Protein AF-A0A2U3QR50-F1 (afdb_monomer)

Foldseek 3Di:
DVVVVLVVCVVVVHDDDDDDPPCPCVVPPDDLVPDAADDPVDPSHDPPDPPD

InterPro domains:
  IPR019476 Type IV secretion system coupling protein TraD, DNA-binding domain [PF10412] (1-46)
  IPR027417 P-loop containing nucleoside triphosphate hydrolase [G3DSA:3.40.50.300] (1-52)

pLDDT: mean 87.07, std 11.94, range [42.75, 96.19]

Secondary structure (DSSP, 8-state):
-HHHHHHHHHHHT-------SSSTTHHHH--TTT-----TT-TTPPP-----

Mean predicted aligned error: 4.72 Å

Organism: NCBI:txid1359184

Structure (mmCIF, N/CA/C/O backbone):
data_AF-A0A2U3QR50-F1
#
_entry.id   AF-A0A2U3QR50-F1
#
loop_
_atom_site.group_PDB
_atom_site.id
_atom_site.type_symbol
_atom_site.label_atom_id
_atom_site.label_alt_id
_atom_site.label_comp_id
_atom_site.label_asym_id
_atom_site.label_entity_id
_atom_site.label_seq_id
_atom_site.pdbx_PDB_ins_code
_atom_site.Cartn_x
_atom_site.Cartn_y
_atom_site.Cartn_z
_atom_site.occupancy
_atom_site.B_iso_or_equiv
_atom_site.auth_seq_id
_atom_site.auth_comp_id
_atom_site.auth_asym_id
_atom_site.auth_atom_id
_atom_site.pdbx_PDB_model_num
ATOM 1 N N . MET A 1 1 ? -15.528 8.580 -4.262 1.00 64.81 1 MET A N 1
ATOM 2 C CA . MET A 1 1 ? -15.793 7.124 -4.259 1.00 64.81 1 MET A CA 1
ATOM 3 C C . MET A 1 1 ? -14.656 6.303 -3.642 1.00 64.81 1 MET A C 1
ATOM 5 O O . MET A 1 1 ? -14.758 6.024 -2.459 1.00 64.81 1 MET A O 1
ATOM 9 N N . LEU A 1 2 ? -13.549 5.952 -4.327 1.00 70.81 2 LEU A N 1
ATOM 10 C CA . LEU A 1 2 ? -12.509 5.098 -3.695 1.00 70.81 2 LEU A CA 1
ATOM 11 C C . LEU A 1 2 ? -11.769 5.787 -2.528 1.00 70.81 2 LEU A C 1
ATOM 13 O O . LEU A 1 2 ? -11.524 5.169 -1.497 1.00 70.81 2 LEU A O 1
ATOM 17 N N . ASN A 1 3 ? -11.502 7.092 -2.659 1.00 74.25 3 ASN A N 1
ATOM 18 C CA . ASN A 1 3 ? -10.884 7.917 -1.607 1.00 74.25 3 ASN A CA 1
ATOM 19 C C . ASN A 1 3 ? -11.747 8.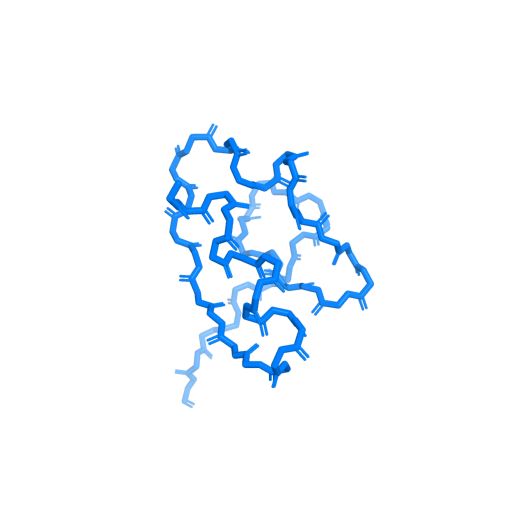037 -0.337 1.00 74.25 3 ASN A C 1
ATOM 21 O O . ASN A 1 3 ? -11.230 8.377 0.719 1.00 74.25 3 ASN A O 1
ATOM 25 N N . GLU A 1 4 ? -13.053 7.779 -0.441 1.00 84.38 4 GLU A N 1
ATOM 26 C CA . GLU A 1 4 ? -13.984 7.787 0.696 1.00 84.38 4 GLU A CA 1
ATOM 27 C C . GLU A 1 4 ? -14.148 6.384 1.287 1.00 84.38 4 GLU A C 1
ATOM 29 O O . GLU A 1 4 ? -14.376 6.247 2.484 1.00 84.38 4 GLU A O 1
ATOM 34 N N . LEU A 1 5 ? -13.978 5.339 0.469 1.00 89.56 5 LEU A N 1
ATOM 35 C CA . LEU A 1 5 ? -14.101 3.943 0.883 1.00 89.56 5 LEU A CA 1
ATOM 36 C C . LEU A 1 5 ? -12.936 3.493 1.776 1.00 89.56 5 LEU A C 1
ATOM 38 O O . LEU A 1 5 ? -13.156 2.818 2.775 1.00 89.56 5 LEU A O 1
ATOM 42 N N . LEU A 1 6 ? -11.703 3.884 1.449 1.00 89.38 6 LEU A N 1
ATOM 43 C CA . LEU A 1 6 ? -10.498 3.530 2.214 1.00 89.38 6 LEU A CA 1
ATOM 44 C C . LEU A 1 6 ? -10.577 3.933 3.701 1.00 89.38 6 LEU A C 1
ATOM 46 O O . LEU A 1 6 ? -10.333 3.081 4.558 1.00 89.38 6 LEU A O 1
ATOM 50 N N . PRO A 1 7 ? -10.965 5.180 4.043 1.00 89.12 7 PRO A N 1
ATOM 51 C CA . PRO A 1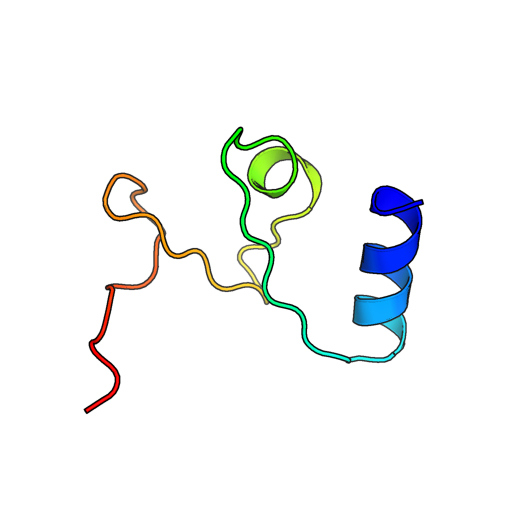 7 ? -11.232 5.562 5.427 1.00 89.12 7 PRO A CA 1
ATOM 52 C C . PRO A 1 7 ? -12.272 4.676 6.119 1.00 89.12 7 PRO A C 1
ATOM 54 O O . PRO A 1 7 ? -12.092 4.343 7.286 1.00 89.12 7 PRO A O 1
ATOM 57 N N . GLN A 1 8 ? -13.328 4.261 5.412 1.00 92.56 8 GLN A N 1
ATOM 58 C CA . GLN A 1 8 ? -14.356 3.377 5.971 1.00 92.56 8 GLN A CA 1
ATOM 59 C C . GLN A 1 8 ? -13.813 1.964 6.217 1.00 92.56 8 GLN A C 1
ATOM 61 O O . GLN A 1 8 ? -14.008 1.427 7.301 1.00 92.56 8 GLN A O 1
ATOM 66 N N . ILE A 1 9 ? -13.052 1.394 5.277 1.00 93.31 9 ILE A N 1
ATOM 67 C CA . ILE A 1 9 ? -12.378 0.094 5.455 1.00 93.31 9 ILE A CA 1
ATOM 68 C C . ILE A 1 9 ? -11.504 0.125 6.716 1.00 93.31 9 ILE A C 1
ATOM 70 O O . ILE A 1 9 ? -11.594 -0.768 7.559 1.00 93.31 9 ILE A O 1
ATOM 74 N N . ARG A 1 10 ? -10.716 1.195 6.902 1.00 91.19 10 ARG A N 1
ATOM 75 C CA . ARG A 1 10 ? -9.897 1.381 8.111 1.00 91.19 10 ARG A CA 1
ATOM 76 C C . ARG A 1 10 ? -10.749 1.525 9.373 1.00 91.19 10 ARG A C 1
ATOM 78 O O . ARG A 1 10 ? -10.443 0.892 10.381 1.00 91.19 10 ARG A O 1
ATOM 85 N N . LEU A 1 11 ? -11.816 2.328 9.322 1.00 93.94 11 LEU A N 1
ATOM 86 C CA . LEU A 1 11 ? -12.739 2.545 10.442 1.00 93.94 11 LEU A CA 1
ATOM 87 C C . LEU A 1 11 ? -13.374 1.232 10.919 1.00 93.94 11 LEU A C 1
ATOM 89 O O . LEU A 1 11 ? -13.460 0.989 12.123 1.00 93.94 11 LEU A O 1
ATOM 93 N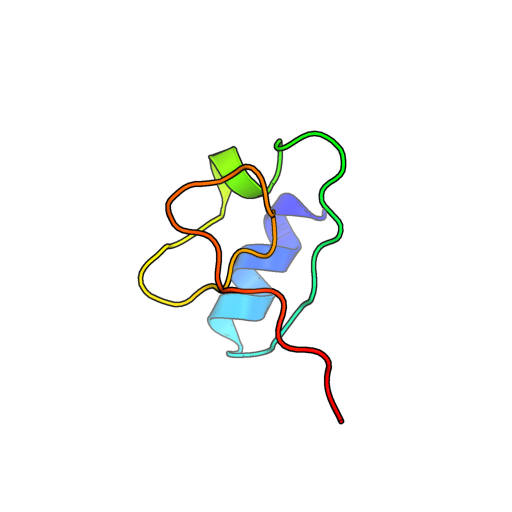 N . HIS A 1 12 ? -13.764 0.373 9.979 1.00 96.19 12 HIS A N 1
ATOM 94 C CA . HIS A 1 12 ? -14.352 -0.937 10.250 1.00 96.19 12 HIS A CA 1
ATOM 95 C C . HIS A 1 12 ? -13.316 -2.031 10.552 1.00 96.19 12 HIS A C 1
ATOM 97 O O . HIS A 1 12 ? -13.697 -3.131 10.945 1.00 96.19 12 HIS A O 1
ATOM 103 N N . LYS A 1 13 ? -12.013 -1.718 10.468 1.0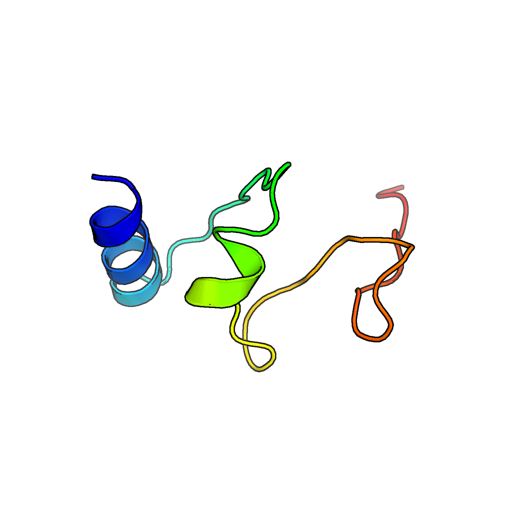0 93.62 13 LYS A N 1
ATOM 104 C CA . LYS A 1 13 ? -10.887 -2.661 10.619 1.00 93.62 13 LYS A CA 1
ATOM 105 C C . LYS A 1 13 ? -10.910 -3.809 9.603 1.00 93.62 13 LYS A C 1
ATOM 107 O O . LYS A 1 13 ? -10.338 -4.874 9.850 1.00 93.62 13 LYS A O 1
ATOM 112 N N . ASP A 1 14 ? -11.540 -3.569 8.461 1.00 95.06 14 ASP A N 1
ATOM 113 C CA . ASP A 1 14 ? -11.525 -4.477 7.327 1.00 95.06 14 ASP A CA 1
ATOM 114 C C . ASP A 1 14 ? -10.168 -4.426 6.615 1.00 95.06 14 ASP A C 1
ATOM 116 O O . ASP A 1 14 ? -9.326 -3.556 6.861 1.00 95.06 14 ASP A O 1
ATOM 120 N N . ARG A 1 15 ? -9.937 -5.390 5.720 1.00 93.94 15 ARG A N 1
ATOM 121 C CA . ARG A 1 15 ? -8.701 -5.490 4.936 1.00 93.94 15 ARG A CA 1
ATOM 122 C C . ARG A 1 15 ? -9.007 -5.349 3.456 1.00 93.94 15 ARG A C 1
ATOM 124 O O . ARG A 1 15 ? -9.982 -5.909 2.965 1.00 93.94 15 ARG A O 1
ATOM 131 N N . ALA A 1 16 ? -8.130 -4.654 2.745 1.00 93.38 16 ALA A N 1
ATOM 132 C CA . ALA A 1 16 ? -8.195 -4.519 1.300 1.00 93.38 16 ALA A CA 1
ATOM 133 C C . ALA A 1 16 ? -6.808 -4.697 0.684 1.00 93.38 16 ALA A C 1
ATOM 135 O O . ALA A 1 16 ? -5.795 -4.385 1.307 1.00 93.38 16 ALA A O 1
ATOM 136 N N . ILE A 1 17 ? -6.788 -5.182 -0.555 1.00 93.62 17 ILE A N 1
ATOM 137 C CA . ILE A 1 17 ? -5.611 -5.166 -1.420 1.00 93.62 17 ILE A CA 1
ATOM 138 C C . ILE A 1 17 ? -5.880 -4.118 -2.490 1.00 93.62 17 ILE A C 1
ATOM 140 O O . ILE A 1 17 ? -6.915 -4.160 -3.155 1.00 93.62 17 ILE A O 1
ATOM 144 N N . ILE A 1 18 ? -4.954 -3.179 -2.645 1.00 92.81 18 ILE A N 1
ATOM 145 C CA . ILE A 1 18 ? -5.024 -2.150 -3.677 1.00 92.81 18 ILE A CA 1
ATOM 146 C C . ILE A 1 18 ? -3.940 -2.454 -4.694 1.00 92.81 18 ILE A C 1
ATOM 148 O O . ILE A 1 18 ? -2.760 -2.510 -4.358 1.00 92.81 18 ILE A O 1
ATOM 152 N N . VAL A 1 19 ? -4.353 -2.637 -5.943 1.00 94.56 19 VAL A N 1
ATOM 153 C CA . VAL A 1 19 ? -3.432 -2.695 -7.074 1.00 94.56 19 VAL A CA 1
ATOM 154 C C . VAL A 1 19 ? -3.265 -1.270 -7.583 1.00 94.56 19 VAL A C 1
ATOM 156 O O . VAL A 1 19 ? -4.115 -0.756 -8.308 1.00 94.56 19 VAL A O 1
ATOM 159 N N . ASP A 1 20 ? -2.196 -0.616 -7.140 1.00 93.62 20 ASP A N 1
ATOM 160 C CA . ASP A 1 20 ? -1.875 0.759 -7.509 1.00 93.62 20 ASP A CA 1
ATOM 161 C C . ASP A 1 20 ? -0.801 0.775 -8.598 1.00 93.62 20 ASP A C 1
ATOM 163 O O . ASP A 1 20 ? 0.386 0.606 -8.335 1.00 93.62 20 ASP A O 1
ATOM 167 N N . THR A 1 21 ? -1.224 0.955 -9.846 1.00 93.94 21 THR A N 1
ATOM 168 C CA . THR A 1 21 ? -0.308 0.982 -10.993 1.00 93.94 21 THR A CA 1
ATOM 169 C C . THR A 1 21 ? 0.316 2.355 -11.233 1.00 93.94 21 THR A C 1
ATOM 171 O O . THR A 1 21 ? 1.185 2.469 -12.093 1.00 93.94 21 THR A O 1
ATOM 174 N N . THR A 1 22 ? -0.153 3.408 -10.552 1.00 93.62 22 THR A N 1
ATOM 175 C CA . THR A 1 22 ? 0.288 4.794 -10.795 1.00 93.62 22 THR A CA 1
ATOM 176 C C . THR A 1 22 ? 0.983 5.436 -9.599 1.00 93.62 22 THR A C 1
ATOM 178 O O . THR A 1 22 ? 1.615 6.472 -9.776 1.00 93.62 22 THR A O 1
ATOM 181 N N . GLY A 1 23 ? 0.868 4.854 -8.405 1.00 92.44 23 GLY A N 1
ATOM 182 C CA . GLY A 1 23 ? 1.402 5.397 -7.151 1.00 92.44 23 GLY A CA 1
ATOM 183 C C . GLY A 1 23 ? 0.441 6.351 -6.434 1.00 92.44 23 GLY A C 1
ATOM 184 O O . GLY A 1 23 ? 0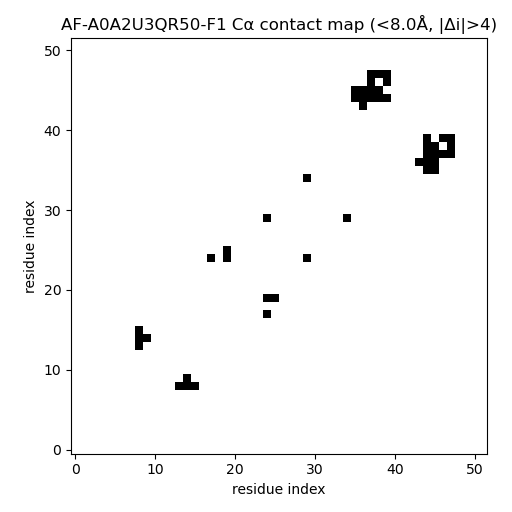.663 6.702 -5.278 1.00 92.44 23 GLY A O 1
ATOM 185 N N . ALA A 1 24 ? -0.673 6.737 -7.066 1.00 92.38 24 ALA A N 1
ATOM 186 C CA . ALA A 1 24 ? -1.575 7.757 -6.534 1.00 92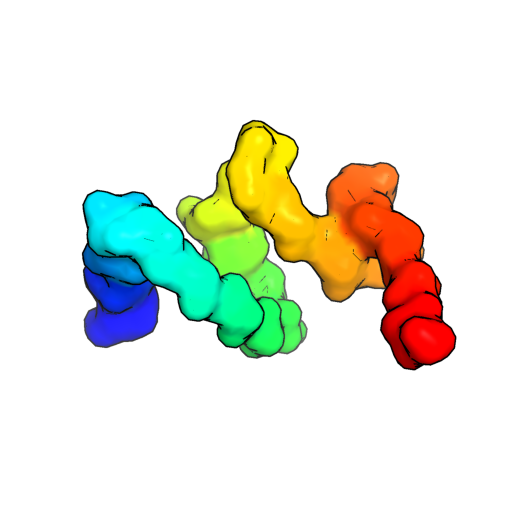.38 24 ALA A CA 1
ATOM 187 C C . ALA A 1 24 ? -2.245 7.363 -5.205 1.00 92.38 24 ALA A C 1
ATOM 189 O O . ALA A 1 24 ? -2.644 8.244 -4.437 1.00 92.38 24 ALA A O 1
ATOM 190 N N . PHE A 1 25 ? -2.405 6.064 -4.939 1.00 92.19 25 PHE A N 1
ATOM 191 C CA . PHE A 1 25 ? -2.952 5.577 -3.673 1.00 92.19 25 PHE A CA 1
ATOM 192 C C . PHE A 1 25 ? -1.868 5.402 -2.625 1.00 92.19 25 PHE A C 1
ATOM 194 O O . PHE A 1 25 ? -2.080 5.774 -1.471 1.00 92.19 25 PHE A O 1
ATOM 201 N N . THR A 1 26 ? -0.715 4.885 -3.037 1.00 92.50 26 THR A N 1
ATOM 202 C CA . THR A 1 26 ? 0.451 4.723 -2.171 1.00 92.50 26 THR A CA 1
ATOM 203 C C . THR A 1 26 ? 0.872 6.080 -1.606 1.00 92.50 26 THR A C 1
ATOM 205 O O . THR A 1 26 ? 0.907 6.247 -0.393 1.00 92.50 26 THR A O 1
ATOM 208 N N . ASP A 1 27 ? 1.025 7.096 -2.455 1.00 92.00 27 ASP A N 1
ATOM 209 C CA . ASP A 1 27 ? 1.443 8.445 -2.049 1.00 92.00 27 ASP A CA 1
ATOM 210 C C . ASP A 1 27 ? 0.478 9.126 -1.068 1.00 92.00 27 ASP A C 1
ATOM 212 O O . ASP A 1 27 ? 0.879 9.953 -0.249 1.00 92.00 27 ASP A O 1
ATOM 216 N N . ARG A 1 28 ? -0.820 8.825 -1.176 1.00 91.25 28 ARG A N 1
ATOM 217 C CA . ARG A 1 28 ? -1.876 9.538 -0.441 1.00 91.25 28 ARG A CA 1
ATOM 218 C C . ARG A 1 28 ? -2.365 8.818 0.803 1.00 91.25 28 ARG A C 1
ATOM 220 O O . ARG A 1 28 ? -2.819 9.482 1.732 1.00 91.25 28 ARG A O 1
ATOM 227 N N . PHE A 1 29 ? -2.361 7.489 0.797 1.00 91.38 29 PHE A N 1
ATOM 228 C CA . PHE A 1 29 ? -3.076 6.693 1.793 1.00 91.38 29 PHE A CA 1
ATOM 229 C C . PHE A 1 29 ? -2.223 5.628 2.473 1.00 91.38 29 PHE A C 1
ATOM 231 O O . PHE A 1 29 ? -2.723 5.038 3.433 1.00 91.38 29 PHE A O 1
ATOM 238 N N . PHE A 1 30 ? -0.997 5.367 2.007 1.00 92.81 30 PHE A N 1
ATOM 239 C CA . PHE A 1 30 ? -0.113 4.395 2.642 1.00 92.81 30 PHE A CA 1
ATOM 240 C C . PHE A 1 30 ? 0.326 4.883 4.025 1.00 92.81 30 PHE A C 1
ATOM 242 O O . PHE A 1 30 ? 0.888 5.969 4.172 1.00 92.81 30 PHE A O 1
ATOM 249 N N . ASP A 1 31 ? 0.086 4.060 5.038 1.00 92.44 31 ASP A N 1
ATOM 250 C CA . ASP A 1 31 ? 0.577 4.253 6.394 1.00 92.44 31 ASP A CA 1
ATOM 251 C C . ASP A 1 31 ? 1.607 3.159 6.724 1.00 92.44 31 ASP A C 1
ATOM 253 O O . ASP A 1 31 ? 1.224 2.010 6.976 1.00 92.44 31 ASP A O 1
ATOM 257 N N . PRO A 1 32 ? 2.911 3.489 6.804 1.00 92.25 32 PRO A N 1
ATOM 258 C CA . PRO A 1 32 ? 3.960 2.507 7.077 1.00 92.25 32 PRO A CA 1
ATOM 259 C C . PRO A 1 32 ? 3.841 1.845 8.459 1.00 92.25 32 PRO A C 1
ATOM 261 O O . PRO A 1 32 ? 4.556 0.886 8.737 1.00 92.25 32 PRO A O 1
ATOM 264 N N . LYS A 1 33 ? 2.976 2.344 9.354 1.00 91.56 33 LYS A N 1
ATOM 265 C CA . LYS A 1 33 ? 2.740 1.726 10.666 1.00 91.56 33 LYS A CA 1
ATOM 266 C C . LYS A 1 33 ? 1.815 0.517 10.602 1.00 91.56 33 LYS A C 1
ATOM 268 O O . LYS A 1 33 ? 1.859 -0.308 11.513 1.00 91.56 33 LYS A O 1
ATOM 273 N N . CYS A 1 34 ? 0.930 0.449 9.609 1.00 89.75 34 CYS A N 1
ATOM 274 C CA . CYS A 1 34 ? -0.128 -0.563 9.577 1.00 89.75 34 CYS A CA 1
ATOM 275 C C . CYS A 1 34 ? -0.383 -1.201 8.208 1.00 89.75 34 CYS A C 1
ATOM 277 O O . CYS A 1 34 ? -1.062 -2.228 8.154 1.00 89.75 34 CYS A O 1
ATOM 279 N N . ASP A 1 35 ? 0.193 -0.663 7.136 1.00 93.19 35 ASP A N 1
ATOM 280 C CA . ASP A 1 35 ? 0.052 -1.197 5.789 1.00 93.19 35 ASP A CA 1
ATOM 281 C C . ASP A 1 35 ? 1.301 -1.959 5.340 1.00 93.19 35 ASP A C 1
ATOM 283 O O . ASP A 1 35 ? 2.413 -1.735 5.816 1.00 93.19 35 ASP A O 1
ATOM 287 N N . LYS A 1 36 ? 1.109 -2.849 4.363 1.00 93.69 36 LYS A N 1
ATOM 288 C CA . LYS A 1 36 ? 2.192 -3.568 3.690 1.00 93.69 36 LYS A CA 1
ATOM 289 C C . LYS A 1 36 ? 2.313 -3.072 2.260 1.00 93.69 36 LYS A C 1
ATOM 291 O O . LYS A 1 36 ? 1.328 -3.088 1.524 1.00 93.69 36 LYS A O 1
ATOM 296 N N . LEU A 1 37 ? 3.519 -2.664 1.877 1.00 94.75 37 LEU A N 1
ATOM 297 C CA . LEU A 1 37 ? 3.853 -2.315 0.500 1.00 94.75 37 LEU A C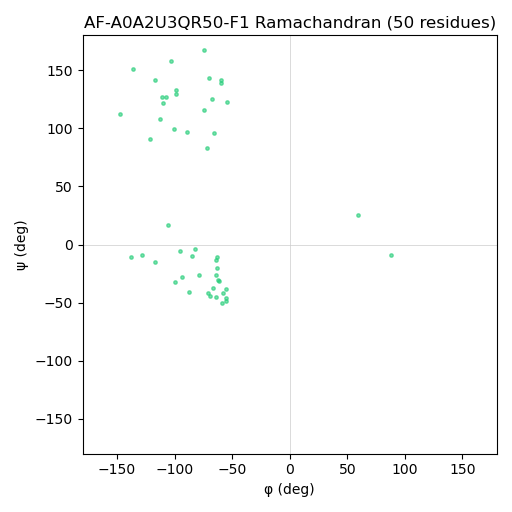A 1
ATOM 298 C C . LEU A 1 37 ? 4.560 -3.498 -0.157 1.00 94.75 37 LEU A C 1
ATOM 300 O O . LEU A 1 37 ? 5.468 -4.070 0.437 1.00 94.75 37 LEU A O 1
ATOM 304 N N . LEU A 1 38 ? 4.137 -3.848 -1.371 1.00 94.69 38 LEU A N 1
ATOM 305 C CA . LEU A 1 38 ? 4.770 -4.865 -2.208 1.00 94.69 38 LEU A CA 1
ATOM 306 C C . LEU A 1 38 ? 5.194 -4.220 -3.529 1.00 94.69 38 LEU A C 1
ATOM 308 O O . LEU A 1 38 ? 4.423 -4.159 -4.483 1.00 94.69 38 LEU A O 1
ATOM 312 N N . ASN A 1 39 ? 6.421 -3.711 -3.562 1.00 92.88 39 ASN A N 1
ATOM 313 C CA . ASN A 1 39 ? 7.071 -3.142 -4.732 1.00 92.88 39 ASN A CA 1
ATOM 314 C C . ASN A 1 39 ? 8.590 -3.417 -4.661 1.00 92.88 39 ASN A C 1
ATOM 316 O O . ASN A 1 39 ? 9.273 -2.833 -3.822 1.00 92.88 39 ASN A O 1
ATOM 320 N N . PRO A 1 40 ? 9.155 -4.260 -5.546 1.00 92.00 40 PRO A N 1
ATOM 321 C CA . PRO A 1 40 ? 10.564 -4.664 -5.483 1.00 92.00 40 PRO A CA 1
ATOM 322 C C . PRO A 1 40 ? 11.560 -3.513 -5.697 1.00 92.00 40 PRO A C 1
ATOM 324 O O . PRO A 1 40 ? 12.748 -3.679 -5.430 1.00 92.00 40 PRO A O 1
ATOM 327 N N . PHE A 1 41 ? 11.097 -2.358 -6.178 1.00 91.50 41 PHE A N 1
ATOM 328 C CA . PHE A 1 41 ? 11.921 -1.167 -6.369 1.00 91.50 41 PHE A CA 1
ATOM 329 C C . PHE A 1 41 ? 11.850 -0.188 -5.187 1.00 91.50 41 PHE A C 1
ATOM 331 O O . PHE A 1 41 ? 12.600 0.786 -5.164 1.00 91.50 41 PHE A O 1
ATOM 338 N N . GLU A 1 42 ? 10.990 -0.445 -4.197 1.00 91.50 42 GLU A N 1
ATOM 339 C CA . GLU A 1 42 ? 10.809 0.416 -3.028 1.00 91.50 42 GLU A CA 1
ATOM 340 C C . GLU A 1 42 ? 11.588 -0.090 -1.819 1.00 91.50 42 GLU A C 1
ATOM 342 O O . GLU A 1 42 ? 11.468 -1.240 -1.398 1.00 91.50 42 GLU A O 1
ATOM 347 N N . LYS A 1 43 ? 12.361 0.807 -1.200 1.00 86.19 43 LYS A N 1
ATOM 348 C CA . LYS A 1 43 ? 13.295 0.460 -0.115 1.00 86.19 43 LYS A CA 1
ATOM 349 C C . LYS A 1 43 ? 12.604 -0.114 1.127 1.00 86.19 43 LYS A C 1
ATOM 351 O O . LYS A 1 43 ? 13.204 -0.912 1.840 1.00 86.19 43 LYS A O 1
ATOM 356 N N . ASN A 1 44 ? 11.370 0.312 1.383 1.00 83.50 44 ASN A N 1
ATOM 357 C CA . ASN A 1 44 ? 10.578 -0.099 2.544 1.00 83.50 44 ASN A CA 1
ATOM 358 C C . ASN A 1 44 ? 9.466 -1.089 2.166 1.00 83.50 44 ASN A C 1
ATOM 360 O O . ASN A 1 44 ? 8.511 -1.258 2.923 1.00 83.50 44 ASN A O 1
ATOM 364 N N . SER A 1 45 ? 9.557 -1.703 0.984 1.00 90.75 45 SER A N 1
ATOM 365 C CA . SER A 1 45 ? 8.658 -2.783 0.605 1.00 90.75 45 SER A CA 1
ATOM 366 C C . SER A 1 45 ? 8.955 -4.032 1.421 1.00 90.75 45 SER A C 1
ATOM 368 O O . SER A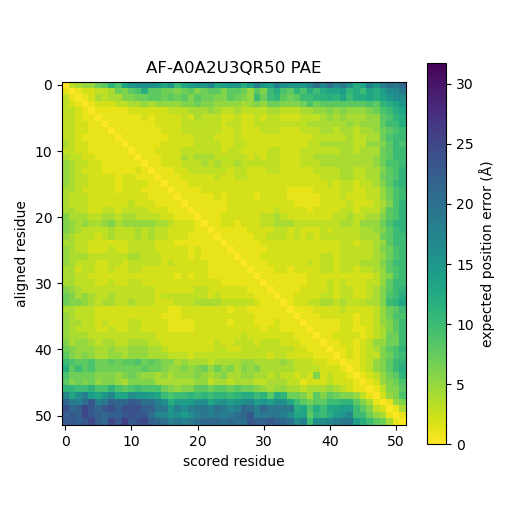 1 45 ? 10.111 -4.378 1.664 1.00 90.75 45 SER A O 1
ATOM 370 N N . GLU A 1 46 ? 7.899 -4.760 1.763 1.00 88.81 46 GLU A N 1
ATOM 371 C CA . GLU A 1 46 ? 8.035 -6.140 2.203 1.00 88.81 46 GLU A CA 1
ATOM 372 C C . GLU A 1 46 ? 8.688 -6.956 1.075 1.00 88.81 46 GLU A C 1
ATOM 374 O O . GLU A 1 46 ? 8.390 -6.723 -0.110 1.00 88.81 46 GLU A O 1
ATOM 379 N N . PRO A 1 47 ? 9.582 -7.905 1.403 1.00 81.81 47 PRO A N 1
ATOM 380 C CA . PRO A 1 47 ? 10.072 -8.847 0.418 1.00 81.81 47 PRO A CA 1
ATOM 381 C C . PRO A 1 47 ? 8.883 -9.621 -0.143 1.00 81.81 47 PRO A C 1
ATOM 383 O O . PRO A 1 47 ? 7.970 -10.022 0.582 1.00 81.81 47 PRO A O 1
ATOM 386 N N . MET A 1 48 ? 8.896 -9.840 -1.453 1.00 68.88 48 MET A N 1
ATOM 387 C CA . MET A 1 48 ? 7.887 -10.649 -2.118 1.00 68.88 48 MET A CA 1
ATOM 388 C C . MET A 1 48 ? 8.130 -12.114 -1.735 1.00 68.88 48 MET A C 1
ATOM 390 O O . MET A 1 48 ? 8.824 -12.848 -2.432 1.00 68.88 48 MET A O 1
ATOM 394 N N . VAL A 1 49 ? 7.631 -12.524 -0.569 1.00 63.44 49 VAL A N 1
ATOM 395 C CA . VAL A 1 49 ? 7.662 -13.923 -0.14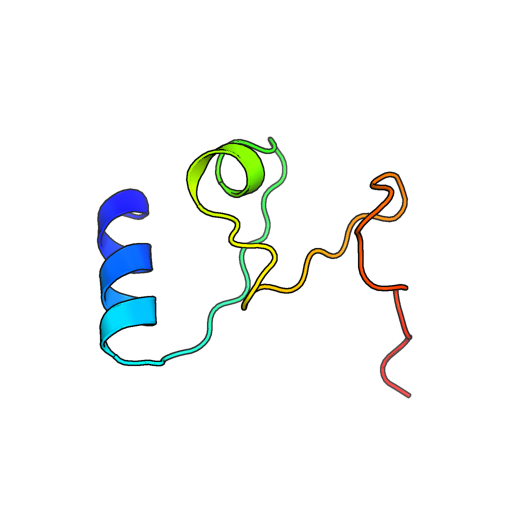9 1.00 63.44 49 VAL A CA 1
ATOM 396 C C . VAL A 1 49 ? 6.600 -14.634 -0.972 1.00 63.44 49 VAL A C 1
ATOM 398 O O . VAL A 1 49 ? 5.416 -14.303 -0.880 1.00 63.44 49 VAL A O 1
ATOM 401 N N . ALA A 1 50 ? 7.027 -15.567 -1.822 1.00 55.50 50 ALA A N 1
ATOM 402 C CA . ALA A 1 50 ? 6.102 -16.488 -2.458 1.00 55.50 50 ALA A CA 1
ATOM 403 C C . ALA A 1 50 ? 5.304 -17.177 -1.342 1.00 55.50 50 ALA A C 1
ATOM 405 O O . ALA A 1 50 ? 5.892 -17.734 -0.417 1.00 55.50 50 ALA A O 1
ATOM 406 N N . LEU A 1 51 ? 3.977 -17.066 -1.388 1.00 51.00 51 LEU A N 1
ATOM 407 C CA . LEU A 1 51 ? 3.115 -17.911 -0.573 1.00 51.00 51 LEU A CA 1
ATOM 408 C C . LEU A 1 51 ? 3.312 -19.340 -1.100 1.00 51.00 51 LEU A C 1
ATOM 410 O O . LEU A 1 51 ? 2.745 -19.678 -2.138 1.00 51.00 51 LEU A O 1
ATOM 414 N N . GLU A 1 52 ? 4.197 -20.106 -0.460 1.00 42.75 52 GLU A N 1
ATOM 415 C CA . GLU A 1 52 ? 4.253 -21.568 -0.601 1.00 42.75 52 GLU A CA 1
ATOM 416 C C . GLU A 1 52 ? 3.043 -22.220 0.080 1.00 42.75 52 GLU A C 1
ATOM 418 O O . GLU A 1 52 ? 2.636 -21.740 1.168 1.00 42.75 52 GLU A O 1
#

Sequence (52 aa):
MLNELLPQIRLHKDRAIIVDTTGAFTDRFFDPKCDKLLNPFEKNSEPMVALE

Solvent-accessible surface area (backbone atoms only — not comparable to full-atom values): 3698 Å² total; per-residue (Å²): 109,72,86,59,45,53,61,49,37,57,73,72,69,54,86,84,86,82,90,64,92,82,44,71,54,56,79,72,66,64,44,89,90,83,53,87,46,84,41,99,87,45,93,81,30,52,79,88,69,77,88,124

Radius of gyration: 12.0 Å; Cα contacts (8 Å, |Δi|>4): 24; chains: 1; bounding box: 29×31×22 Å